Protein 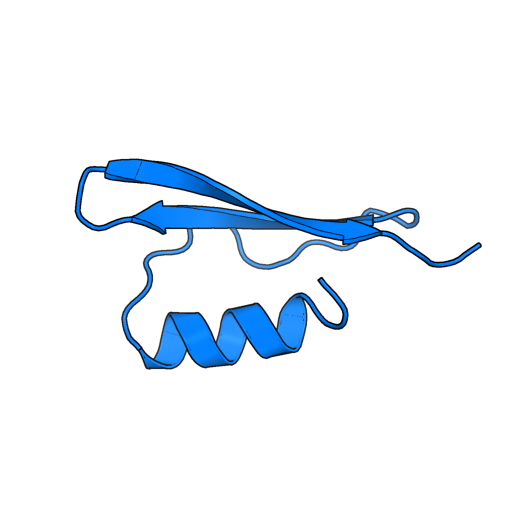AF-A0A0U2Q7L8-F1 (afdb_monomer_lite)

Structure (mmCIF, N/CA/C/O backbone):
data_AF-A0A0U2Q7L8-F1
#
_entry.id   AF-A0A0U2Q7L8-F1
#
loop_
_atom_site.group_PDB
_atom_site.id
_atom_site.type_symbol
_atom_site.label_atom_id
_atom_site.label_alt_id
_atom_site.label_com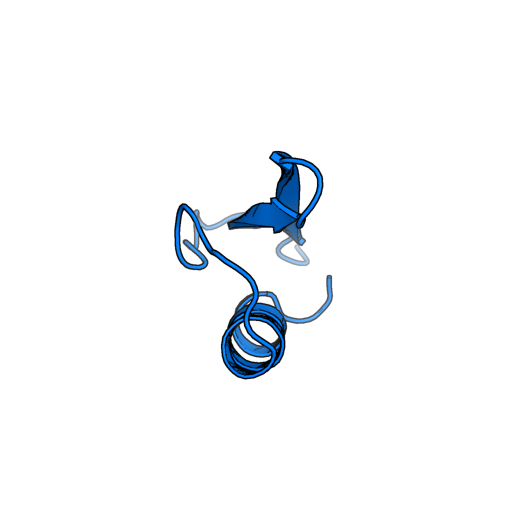p_id
_atom_site.label_asym_id
_atom_site.label_entity_id
_atom_site.label_seq_id
_atom_site.pdbx_PDB_ins_code
_atom_site.Cartn_x
_atom_site.Cartn_y
_atom_site.Cartn_z
_atom_site.occupancy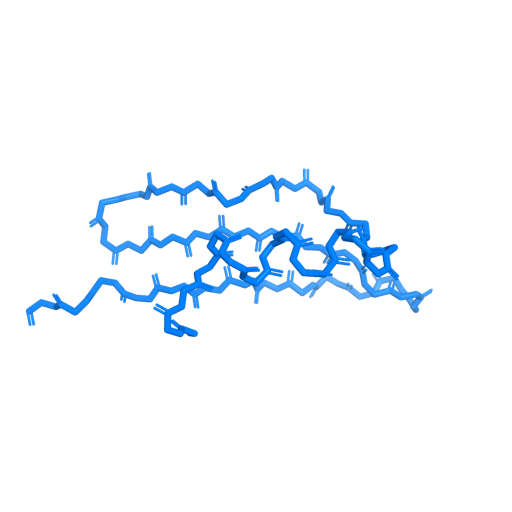
_atom_site.B_iso_or_equiv
_atom_site.auth_seq_id
_atom_site.auth_comp_id
_atom_site.auth_asym_id
_atom_site.auth_atom_id
_atom_site.pdbx_PDB_model_num
ATOM 1 N N . MET A 1 1 ? -0.299 -12.855 -3.151 1.00 74.25 1 MET A N 1
ATOM 2 C CA . MET A 1 1 ? -1.664 -12.605 -3.680 1.00 74.25 1 MET A CA 1
ATOM 3 C C . MET A 1 1 ? -1.620 -12.605 -5.208 1.00 74.25 1 MET A C 1
ATOM 5 O O . MET A 1 1 ? -0.542 -12.346 -5.728 1.00 74.25 1 MET A O 1
ATOM 9 N N . PRO A 1 2 ? -2.721 -12.922 -5.917 1.00 78.50 2 PRO A N 1
ATOM 10 C CA . PRO A 1 2 ? -2.736 -12.973 -7.384 1.00 78.50 2 PRO A CA 1
ATOM 11 C C . PRO A 1 2 ? -2.748 -11.589 -8.060 1.00 78.50 2 PRO A C 1
ATOM 13 O O . PRO A 1 2 ? -2.183 -11.462 -9.138 1.00 78.50 2 PRO A O 1
ATOM 16 N N . ASP A 1 3 ? -3.349 -10.569 -7.430 1.00 90.12 3 ASP A N 1
ATOM 17 C CA . ASP A 1 3 ? -3.350 -9.178 -7.915 1.00 90.12 3 ASP A CA 1
ATOM 18 C C . ASP A 1 3 ? -3.369 -8.189 -6.731 1.00 90.12 3 ASP A C 1
ATOM 20 O O . ASP A 1 3 ? -4.351 -8.095 -5.988 1.00 90.12 3 ASP A O 1
ATOM 24 N N . CYS A 1 4 ? -2.262 -7.476 -6.525 1.00 92.19 4 CYS A N 1
ATOM 25 C CA . CYS A 1 4 ? -2.084 -6.518 -5.436 1.00 92.19 4 CYS A CA 1
ATOM 26 C C . CYS A 1 4 ? -2.848 -5.205 -5.686 1.00 92.19 4 CYS A C 1
ATOM 28 O O . CYS A 1 4 ? -3.371 -4.609 -4.743 1.00 92.19 4 CYS A O 1
ATOM 30 N N . PHE A 1 5 ? -2.979 -4.777 -6.945 1.00 93.75 5 PHE A N 1
ATOM 31 C CA . PHE A 1 5 ? -3.697 -3.553 -7.310 1.00 93.75 5 PHE A CA 1
ATOM 32 C C . PHE A 1 5 ? -5.209 -3.731 -7.166 1.00 93.75 5 PHE A C 1
ATOM 34 O O . PHE A 1 5 ? -5.883 -2.878 -6.586 1.00 93.75 5 PHE A O 1
ATOM 41 N N . ALA A 1 6 ? -5.744 -4.870 -7.607 1.00 95.31 6 ALA A N 1
ATOM 42 C CA . ALA A 1 6 ? -7.153 -5.192 -7.403 1.00 95.31 6 ALA A CA 1
ATOM 43 C C . ALA A 1 6 ? -7.490 -5.325 -5.908 1.00 95.31 6 ALA A C 1
ATOM 45 O O . ALA A 1 6 ? -8.513 -4.809 -5.450 1.00 95.31 6 ALA A O 1
ATOM 46 N N . ALA A 1 7 ? -6.616 -5.973 -5.126 1.00 94.44 7 ALA A N 1
ATOM 47 C CA . ALA A 1 7 ? -6.784 -6.073 -3.678 1.00 94.44 7 ALA A CA 1
ATOM 48 C C . ALA A 1 7 ? -6.780 -4.691 -3.006 1.00 94.44 7 ALA A C 1
ATOM 50 O O . ALA A 1 7 ? -7.629 -4.430 -2.151 1.00 94.44 7 ALA A O 1
ATOM 51 N N . TYR A 1 8 ? -5.878 -3.796 -3.420 1.00 94.94 8 TYR A N 1
ATOM 52 C CA . TYR A 1 8 ? -5.826 -2.417 -2.938 1.00 94.94 8 TYR A CA 1
ATOM 53 C C . TYR A 1 8 ? -7.143 -1.670 -3.159 1.00 94.94 8 TYR A C 1
ATOM 55 O O . TYR A 1 8 ? -7.697 -1.143 -2.195 1.00 94.94 8 TYR A O 1
ATOM 63 N N . GLU A 1 9 ? -7.696 -1.669 -4.376 1.00 95.81 9 GLU A N 1
ATOM 64 C CA . GLU A 1 9 ? -8.952 -0.955 -4.650 1.00 95.81 9 GLU A CA 1
ATOM 65 C C . GLU A 1 9 ? -10.127 -1.521 -3.849 1.00 95.81 9 GLU A C 1
ATOM 67 O O . GLU A 1 9 ? -10.906 -0.768 -3.256 1.00 95.81 9 GLU A O 1
ATOM 72 N N . VAL A 1 10 ? -10.236 -2.850 -3.759 1.00 95.75 10 VAL A N 1
ATOM 73 C CA . VAL A 1 10 ? -11.302 -3.496 -2.983 1.00 95.75 10 VAL A CA 1
ATOM 74 C C . VAL A 1 10 ? -11.185 -3.140 -1.503 1.00 95.75 10 VAL A C 1
ATOM 76 O O . VAL A 1 10 ? -12.178 -2.747 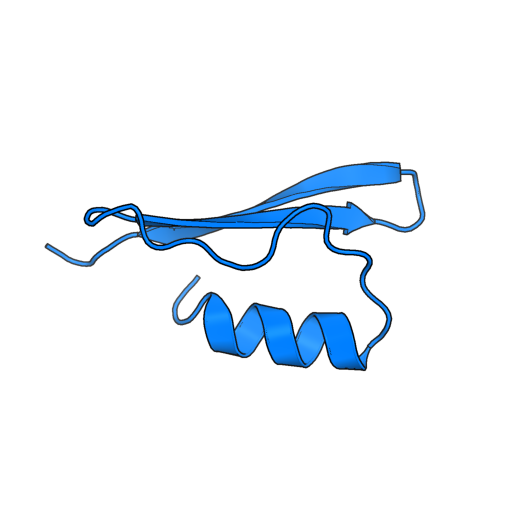-0.892 1.00 95.75 10 VAL A O 1
ATOM 79 N N . LEU A 1 11 ? -9.996 -3.249 -0.913 1.00 94.25 11 LEU A N 1
ATOM 80 C CA . LEU A 1 11 ? -9.793 -2.968 0.509 1.00 94.25 11 LEU A CA 1
ATOM 81 C C . LEU A 1 11 ? -9.982 -1.483 0.825 1.00 94.25 11 LEU A C 1
ATOM 83 O O . LEU A 1 11 ? -10.671 -1.150 1.789 1.00 94.25 11 LEU A O 1
ATOM 87 N N . ARG A 1 12 ? -9.465 -0.589 -0.022 1.00 94.44 12 ARG A N 1
ATOM 88 C CA . ARG A 1 12 ? -9.665 0.858 0.113 1.00 94.44 12 ARG A CA 1
ATOM 89 C C . ARG A 1 12 ? -11.147 1.220 0.037 1.00 94.44 12 ARG A C 1
ATOM 91 O O . ARG A 1 12 ? -11.625 1.998 0.856 1.00 94.44 12 ARG A O 1
ATOM 98 N N . SER A 1 13 ? -11.900 0.615 -0.887 1.00 96.38 13 SER A N 1
ATOM 99 C CA . SER A 1 13 ? -13.352 0.837 -0.995 1.00 96.38 13 SER A CA 1
ATOM 100 C C . SER A 1 13 ? -14.132 0.383 0.248 1.00 96.38 13 SER A C 1
ATOM 102 O O . SER A 1 13 ? -15.227 0.876 0.504 1.00 96.38 13 SER A O 1
ATOM 104 N N . ARG A 1 14 ? -13.556 -0.530 1.040 1.00 94.94 14 ARG A N 1
ATOM 105 C CA . ARG A 1 14 ? -14.110 -1.041 2.303 1.00 94.94 14 ARG A CA 1
ATOM 106 C C . ARG A 1 14 ? -13.608 -0.289 3.541 1.00 94.94 14 ARG A C 1
ATOM 108 O O . ARG A 1 14 ? -13.961 -0.680 4.649 1.00 94.94 14 ARG A O 1
ATOM 115 N N . GLY A 1 15 ? -12.815 0.769 3.366 1.00 94.06 15 GLY A N 1
ATOM 116 C CA . GLY A 1 15 ? -12.319 1.610 4.459 1.00 94.06 15 GLY A CA 1
ATOM 117 C C . GLY A 1 15 ? -10.966 1.196 5.040 1.00 94.06 15 GLY A C 1
ATOM 118 O O . GLY A 1 15 ? -10.609 1.681 6.106 1.00 94.06 15 GLY A O 1
ATOM 119 N N . ALA A 1 16 ? -10.207 0.318 4.375 1.00 94.62 16 ALA A N 1
ATOM 120 C CA . ALA A 1 16 ? -8.846 0.012 4.812 1.00 94.62 16 ALA A CA 1
ATOM 121 C C . ALA A 1 16 ? -7.925 1.236 4.666 1.00 94.62 16 ALA A C 1
ATOM 123 O O . ALA A 1 16 ? -7.902 1.887 3.615 1.00 94.62 16 ALA A O 1
ATOM 124 N N . GLU A 1 17 ? -7.127 1.508 5.699 1.00 94.44 17 GLU A N 1
ATOM 125 C CA . GLU A 1 17 ? -6.173 2.616 5.714 1.00 94.44 17 GLU A CA 1
ATOM 126 C C . GLU A 1 17 ? -4.798 2.163 5.223 1.00 94.44 17 GLU A C 1
ATOM 128 O O . GLU A 1 17 ? -4.059 1.452 5.907 1.00 94.44 17 GLU A O 1
ATOM 133 N N . PHE A 1 18 ? -4.445 2.600 4.017 1.00 95.56 18 PHE A N 1
ATOM 134 C CA . PHE A 1 18 ? -3.147 2.315 3.420 1.00 95.56 18 PHE A CA 1
ATOM 135 C C . PHE A 1 18 ? -2.106 3.355 3.825 1.00 95.56 18 PHE A C 1
ATOM 137 O O . PHE A 1 18 ? -2.323 4.557 3.690 1.00 95.56 18 PHE A O 1
ATOM 144 N N . LEU A 1 19 ? -0.940 2.874 4.252 1.00 95.75 19 LEU A N 1
ATOM 145 C CA . LEU A 1 19 ? 0.249 3.698 4.467 1.00 95.75 19 LEU A CA 1
ATOM 146 C C . LEU A 1 19 ? 0.937 4.015 3.140 1.00 95.75 19 LEU A C 1
ATOM 148 O O . LEU A 1 19 ? 1.475 5.103 2.955 1.00 95.75 19 LEU A O 1
ATOM 152 N N . THR A 1 20 ? 0.922 3.050 2.219 1.00 94.75 20 THR A N 1
ATOM 153 C CA . THR A 1 20 ? 1.446 3.204 0.859 1.00 94.75 20 THR A CA 1
ATOM 154 C C . THR A 1 20 ? 0.553 2.444 -0.122 1.00 94.75 20 THR A C 1
ATOM 156 O O . THR A 1 20 ? 0.092 1.345 0.207 1.00 94.75 20 THR A O 1
ATOM 159 N N . PRO A 1 21 ? 0.278 3.003 -1.314 1.00 95.19 21 PRO A N 1
ATOM 160 C CA . PRO A 1 21 ? -0.351 2.243 -2.389 1.00 95.19 21 PRO A CA 1
ATOM 161 C C . PRO A 1 21 ? 0.592 1.128 -2.884 1.00 95.19 21 PRO A C 1
ATOM 163 O O . PRO A 1 21 ? 1.785 1.171 -2.579 1.00 95.19 21 PRO A O 1
ATOM 166 N N . PRO A 1 22 ? 0.095 0.147 -3.662 1.00 96.12 22 PRO A N 1
ATOM 167 C CA . PRO A 1 22 ? 0.940 -0.861 -4.286 1.00 96.12 22 PRO A CA 1
ATOM 168 C C . PRO A 1 22 ? 2.023 -0.226 -5.158 1.00 96.12 22 PRO A C 1
ATOM 170 O O . PRO A 1 22 ? 1.733 0.571 -6.051 1.00 96.12 22 PRO A O 1
ATOM 173 N N . VAL A 1 23 ? 3.272 -0.601 -4.893 1.00 95.56 23 VAL A N 1
ATOM 174 C CA . VAL A 1 23 ? 4.454 -0.204 -5.661 1.00 95.56 23 VAL A CA 1
ATOM 175 C C . VAL A 1 23 ? 5.062 -1.448 -6.289 1.00 95.56 23 VAL A C 1
ATOM 177 O O . VAL A 1 23 ? 5.312 -2.429 -5.589 1.00 95.56 23 VAL A O 1
ATOM 180 N N . ASP A 1 24 ? 5.297 -1.396 -7.598 1.00 93.50 24 ASP A N 1
ATOM 181 C CA . ASP A 1 24 ? 6.004 -2.4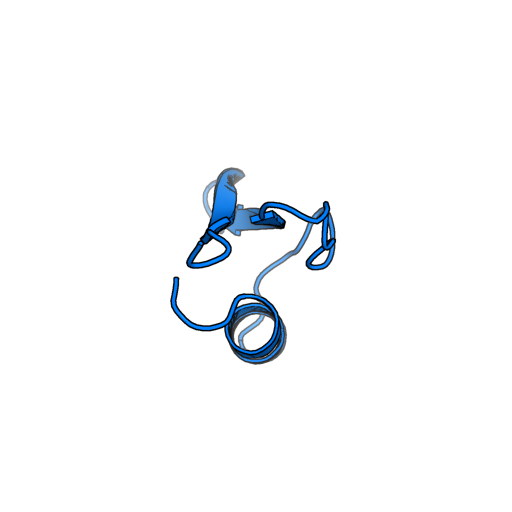31 -8.350 1.00 93.50 24 ASP A CA 1
ATOM 182 C C . ASP A 1 24 ? 7.523 -2.210 -8.262 1.00 93.50 24 ASP A C 1
ATOM 184 O O . ASP A 1 24 ? 8.039 -1.162 -8.656 1.00 93.50 24 ASP A O 1
ATOM 188 N N . TRP A 1 25 ? 8.232 -3.198 -7.719 1.00 91.94 25 TRP A N 1
ATOM 189 C CA . TRP A 1 25 ? 9.687 -3.220 -7.543 1.00 91.94 25 TRP A CA 1
ATOM 190 C C . TRP A 1 25 ? 10.391 -4.121 -8.574 1.00 91.94 25 TRP A C 1
ATOM 192 O O . TRP A 1 25 ? 11.557 -4.480 -8.402 1.00 91.94 25 TRP A O 1
ATOM 202 N N . GLY A 1 26 ? 9.690 -4.527 -9.633 1.00 91.12 26 GLY A N 1
ATOM 203 C CA . GLY A 1 26 ? 10.174 -5.379 -10.718 1.00 91.12 26 GLY A CA 1
ATOM 204 C C . GLY A 1 26 ? 10.037 -6.876 -10.434 1.00 91.12 26 GLY A C 1
ATOM 205 O O . GLY A 1 26 ? 9.576 -7.620 -11.293 1.00 91.12 26 GLY A O 1
ATOM 206 N N . TYR A 1 27 ? 10.404 -7.327 -9.231 1.00 90.50 27 TYR A N 1
ATOM 207 C CA . TYR A 1 27 ? 10.271 -8.737 -8.817 1.00 90.50 27 TYR A CA 1
ATOM 208 C C . TYR A 1 27 ? 9.037 -9.000 -7.949 1.00 90.50 27 TYR A C 1
ATOM 210 O O . TYR A 1 27 ? 8.601 -10.141 -7.791 1.00 90.50 27 TYR A O 1
ATOM 218 N N . GLU A 1 28 ? 8.476 -7.946 -7.370 1.00 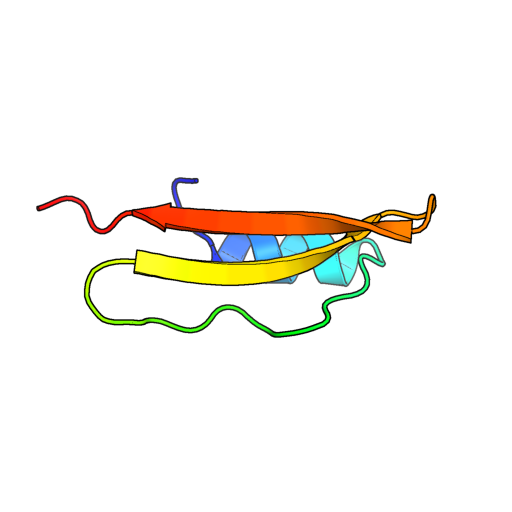93.44 28 GLU A N 1
ATOM 219 C CA . GLU A 1 28 ? 7.329 -8.010 -6.477 1.00 93.44 28 GLU A CA 1
ATOM 220 C C . GLU A 1 28 ? 6.569 -6.685 -6.479 1.00 93.44 28 GLU A C 1
ATOM 222 O O . GLU A 1 28 ? 7.145 -5.620 -6.707 1.00 93.44 28 GLU A O 1
ATOM 227 N N . VAL A 1 29 ? 5.282 -6.756 -6.152 1.00 94.81 29 VAL A N 1
ATOM 228 C CA . VAL A 1 29 ? 4.450 -5.592 -5.851 1.00 94.81 29 VAL A CA 1
ATOM 229 C C . VAL A 1 29 ? 4.138 -5.592 -4.362 1.00 94.81 29 VAL A C 1
ATOM 231 O O . VAL A 1 29 ? 3.624 -6.590 -3.851 1.00 94.81 29 VAL A O 1
ATOM 234 N N . ARG A 1 30 ? 4.403 -4.472 -3.680 1.00 96.12 30 ARG A N 1
ATOM 235 C CA . ARG A 1 30 ? 4.186 -4.315 -2.232 1.00 96.12 30 ARG A CA 1
ATOM 236 C C . ARG A 1 30 ? 3.300 -3.128 -1.886 1.00 96.12 30 ARG A C 1
ATOM 238 O O . ARG A 1 30 ? 3.482 -2.049 -2.439 1.00 96.12 30 ARG A O 1
ATOM 245 N N . ALA A 1 31 ? 2.393 -3.323 -0.932 1.00 96.31 31 ALA A N 1
ATOM 246 C CA . ALA A 1 31 ? 1.606 -2.278 -0.280 1.00 96.31 31 ALA A CA 1
ATOM 247 C C . ALA A 1 31 ? 1.558 -2.512 1.235 1.00 96.31 31 ALA A C 1
ATOM 249 O O . ALA A 1 31 ? 1.663 -3.647 1.701 1.00 96.31 31 ALA A O 1
ATOM 250 N N . PHE A 1 32 ? 1.331 -1.446 2.000 1.00 96.44 32 PHE A N 1
ATOM 251 C CA . PHE A 1 32 ? 1.224 -1.514 3.458 1.00 96.44 32 PHE A CA 1
ATOM 252 C C . PHE A 1 32 ? -0.073 -0.873 3.934 1.00 96.44 32 PHE A C 1
ATOM 254 O O . PHE A 1 32 ? -0.417 0.225 3.492 1.00 96.44 32 PHE A O 1
ATOM 261 N N . LEU A 1 33 ? -0.755 -1.520 4.875 1.00 95.62 33 LEU A N 1
ATOM 262 C CA . LEU A 1 33 ? -1.970 -1.011 5.509 1.00 95.62 33 LEU A CA 1
ATOM 263 C C . LEU A 1 33 ? -1.966 -1.267 7.014 1.00 95.62 33 LEU A C 1
ATOM 265 O O . LEU A 1 33 ? -1.226 -2.126 7.500 1.00 95.62 33 LEU A O 1
ATOM 269 N N . ARG A 1 34 ? -2.803 -0.524 7.739 1.00 95.69 34 ARG A N 1
ATOM 270 C CA . ARG A 1 34 ? -3.125 -0.824 9.134 1.00 95.69 34 ARG A CA 1
ATOM 271 C C . ARG A 1 34 ? -4.488 -1.487 9.244 1.00 95.69 34 ARG A C 1
ATOM 273 O O . ARG A 1 34 ? -5.434 -1.076 8.573 1.00 95.69 34 ARG A O 1
ATOM 280 N N . ASP A 1 35 ? -4.576 -2.506 10.090 1.00 92.75 35 ASP A N 1
ATOM 281 C CA . ASP A 1 35 ? -5.870 -2.997 10.555 1.00 92.75 35 ASP A CA 1
ATOM 282 C C . ASP A 1 35 ? -6.446 -2.061 11.644 1.00 92.75 35 ASP A C 1
ATOM 284 O O . ASP A 1 35 ? -5.739 -1.171 12.134 1.00 92.75 35 ASP A O 1
ATOM 288 N N . PRO A 1 36 ? -7.723 -2.225 12.032 1.00 92.88 36 PRO A N 1
ATOM 289 C CA . PRO A 1 36 ? -8.341 -1.398 13.070 1.00 92.88 36 PRO A CA 1
ATOM 290 C C . PRO A 1 36 ? -7.668 -1.490 14.447 1.00 92.88 36 PRO A C 1
ATOM 292 O O . PRO A 1 36 ? -7.774 -0.553 15.236 1.00 92.88 36 PRO A O 1
ATOM 295 N N . ASP A 1 37 ? -6.966 -2.589 14.729 1.00 94.44 37 ASP A N 1
ATOM 296 C CA . ASP A 1 37 ? -6.206 -2.791 15.967 1.00 94.44 37 ASP A CA 1
ATOM 297 C C . ASP A 1 37 ? -4.819 -2.115 15.913 1.00 94.44 37 ASP A C 1
ATOM 299 O O . ASP A 1 37 ? -4.101 -2.039 16.912 1.00 94.44 37 ASP A O 1
ATOM 303 N N . GLY A 1 38 ? -4.447 -1.561 14.755 1.00 92.19 38 GLY A N 1
ATOM 304 C CA . GLY A 1 38 ? -3.210 -0.829 14.526 1.00 92.19 38 GLY A CA 1
ATOM 305 C C . GLY A 1 38 ? -2.031 -1.696 14.088 1.00 92.19 38 GLY A C 1
ATOM 306 O O . GLY A 1 38 ? -0.915 -1.169 14.000 1.00 92.19 38 GLY A O 1
ATOM 307 N N . HIS A 1 39 ? -2.241 -2.981 13.787 1.00 95.06 39 HIS A N 1
ATOM 308 C CA . HIS A 1 39 ? -1.203 -3.856 13.253 1.00 95.06 39 HIS A CA 1
ATOM 309 C C . HIS A 1 39 ? -0.845 -3.478 11.821 1.00 95.06 39 HIS A C 1
ATOM 311 O O . HIS A 1 39 ? -1.702 -3.158 10.997 1.00 95.06 39 HIS A O 1
ATOM 317 N N . LEU A 1 40 ? 0.449 -3.561 11.516 1.00 95.94 40 LEU A N 1
ATOM 318 C CA . LEU A 1 40 ? 0.953 -3.380 10.165 1.00 95.94 40 LEU A CA 1
ATOM 319 C C . LEU A 1 40 ? 0.775 -4.673 9.370 1.00 95.94 40 LEU A C 1
ATOM 321 O O . LEU A 1 40 ? 1.331 -5.710 9.731 1.00 95.94 40 LEU A O 1
ATOM 325 N N . ILE A 1 41 ? 0.050 -4.583 8.263 1.00 95.12 41 ILE A N 1
ATOM 326 C CA . ILE A 1 41 ? -0.121 -5.670 7.304 1.00 95.12 41 ILE A CA 1
ATOM 327 C C . ILE A 1 41 ? 0.657 -5.320 6.035 1.00 95.12 41 ILE A C 1
ATOM 329 O O . ILE A 1 41 ? 0.558 -4.204 5.518 1.00 95.12 41 ILE A O 1
ATOM 333 N N . GLU A 1 42 ? 1.414 -6.290 5.527 1.00 95.69 42 GLU A N 1
ATOM 334 C CA . GLU A 1 42 ? 2.048 -6.229 4.210 1.00 95.69 42 GLU A CA 1
ATOM 335 C C . GLU A 1 42 ? 1.205 -7.011 3.193 1.00 95.69 42 GLU A C 1
ATOM 337 O O . GLU A 1 42 ? 0.866 -8.179 3.400 1.00 95.69 42 GLU A O 1
ATOM 342 N N . LEU A 1 43 ? 0.878 -6.364 2.075 1.00 93.31 43 LEU A N 1
ATOM 343 C CA . LEU A 1 43 ? 0.303 -7.005 0.899 1.00 93.31 43 LEU A CA 1
ATOM 344 C C . LEU A 1 43 ? 1.388 -7.165 -0.160 1.00 93.31 43 LEU A C 1
ATOM 346 O O . LEU A 1 43 ? 1.881 -6.176 -0.698 1.00 93.31 43 LEU A O 1
ATOM 350 N N . THR A 1 44 ? 1.695 -8.421 -0.484 1.00 93.38 44 THR A N 1
ATOM 351 C CA . THR A 1 44 ? 2.721 -8.793 -1.462 1.00 93.38 44 THR A CA 1
ATOM 352 C C . THR A 1 44 ? 2.129 -9.630 -2.600 1.00 93.38 44 THR A C 1
ATOM 354 O O . THR A 1 44 ? 1.378 -10.599 -2.396 1.00 93.38 44 THR A O 1
ATOM 357 N N . GLN A 1 45 ? 2.508 -9.278 -3.825 1.00 93.31 45 GLN A N 1
ATOM 358 C CA . GLN A 1 45 ? 2.381 -10.113 -5.016 1.00 93.31 45 GLN A CA 1
ATOM 359 C C . GLN A 1 45 ? 3.778 -10.394 -5.558 1.00 93.31 45 GLN A C 1
ATOM 361 O O . GLN A 1 45 ? 4.495 -9.482 -5.952 1.00 93.31 45 GLN A O 1
ATOM 366 N N . SER A 1 46 ? 4.147 -11.668 -5.593 1.00 88.06 46 SER A N 1
ATOM 367 C CA . SER A 1 46 ? 5.386 -12.135 -6.206 1.00 88.06 46 SER A CA 1
ATOM 368 C C . SER A 1 46 ? 5.224 -12.135 -7.725 1.00 88.06 46 SER A C 1
ATOM 370 O O . SER A 1 46 ? 4.220 -12.651 -8.226 1.00 88.06 46 SER A O 1
ATOM 372 N N . GLY A 1 47 ? 6.192 -11.591 -8.464 1.00 75.56 47 GLY A N 1
ATOM 373 C CA . GLY A 1 47 ? 6.277 -11.824 -9.901 1.00 75.56 47 GLY A CA 1
ATOM 374 C C . GLY A 1 47 ? 6.477 -13.319 -10.142 1.00 75.56 47 GLY A C 1
ATOM 375 O O . GLY A 1 47 ? 7.398 -13.917 -9.589 1.00 75.56 47 GLY A O 1
ATOM 376 N N . HIS A 1 48 ? 5.585 -13.950 -10.906 1.00 60.94 48 HIS A N 1
ATOM 377 C CA . HIS A 1 48 ? 5.841 -15.303 -11.387 1.00 60.94 48 HIS A CA 1
ATOM 378 C C . HIS A 1 48 ? 6.995 -15.201 -12.390 1.00 60.94 48 HIS A C 1
ATOM 380 O O . HIS A 1 48 ? 6.826 -14.570 -13.435 1.00 60.94 48 HIS A O 1
ATOM 386 N N . GLN A 1 49 ? 8.170 -15.720 -12.024 1.00 49.72 49 GLN A N 1
ATOM 387 C CA . GLN A 1 49 ? 9.266 -15.931 -12.973 1.00 49.72 49 GLN A CA 1
ATOM 388 C C . GLN A 1 49 ? 8.892 -16.997 -13.999 1.00 49.72 49 GLN A C 1
ATOM 390 O O . GLN A 1 49 ? 8.209 -17.969 -13.604 1.00 49.72 49 GLN A O 1
#

Foldseek 3Di:
DADQQVVQVVCVVVPWAWPARWDDPPQKTWTWTADPVGDIDIDIDGDDD

Sequence (49 aa):
MPDCFAAYEVLRSRGAEFLTPPVDWGYEVRAFLRDPDGHLIELTQSGHQ

Secondary structure (DSSP, 8-state):
---HHHHHHHHHHTT-EEEEEEEE-SSEEEEEEE-TT--EEEEEEE---

pLDDT: mean 91.53, std 8.89, range [49.72, 96.44]

Radius of gyration: 10.76 Å; chains: 1; bounding box: 24×20×29 Å